Protein AF-A0A7Y9I7Z2-F1 (afdb_monomer_lite)

Secondary structure (DSSP, 8-state):
--------HHHHHHHHHHHHHHHHHHHHHHHHHHHHHHHHHHHHHHHHHHH-STTHHHIIIIIIIHHHHHHHHHHHHHHHHHTT--SHHHHHHHHHHHHHHHHHHHHHHHH-GGGGTSTT-HHHHHHHHHHHHHHHHHHHHHHHHHHHHTSPP-

pLDDT: mean 70.38, std 10.0, range [40.0, 86.94]

Organism: NCBI:txid682979

Radius of gyration: 20.42 Å; chains: 1; bounding box: 53×23×69 Å

Foldseek 3Di:
DDPPPPPPPVVVVVVVVLLVVLLVLLLVLLVLLLVLLVLLQVQLVVVCVVVDVPCVVCCVVRRNVSSVLSNVLSVVSNVCSVPSDDSVSSLVSSVVSLVSLVVVLVVCCVPPVVLLPDVSRSNVSSVVSNVVSVVSSVVSVVSVVVVVVPDPDD

Structure (mmCIF, N/CA/C/O backbone):
data_AF-A0A7Y9I7Z2-F1
#
_entry.id   AF-A0A7Y9I7Z2-F1
#
loop_
_atom_site.group_PDB
_atom_site.id
_atom_site.type_symbol
_atom_site.label_atom_id
_atom_site.label_alt_id
_atom_site.label_comp_id
_atom_site.label_asym_id
_atom_site.label_entity_id
_atom_site.label_seq_id
_atom_site.pdbx_PDB_ins_code
_atom_site.Cartn_x
_atom_site.Cartn_y
_atom_site.Cartn_z
_atom_site.occupancy
_atom_site.B_iso_or_equiv
_atom_site.auth_seq_id
_atom_site.auth_comp_id
_atom_site.auth_asym_id
_atom_site.auth_atom_id
_atom_site.pdbx_PDB_model_num
ATOM 1 N N . MET A 1 1 ? -33.767 -1.657 48.792 1.00 40.75 1 MET A N 1
ATOM 2 C CA . MET A 1 1 ? -33.089 -0.660 47.934 1.00 40.75 1 MET A CA 1
ATOM 3 C C . MET A 1 1 ? -32.527 -1.387 46.721 1.00 40.75 1 MET A C 1
ATOM 5 O O . MET A 1 1 ? -31.526 -2.075 46.840 1.00 40.75 1 MET A O 1
ATOM 9 N N . THR A 1 2 ? -33.219 -1.317 45.589 1.00 40.00 2 THR A N 1
ATOM 10 C CA . THR A 1 2 ? -32.842 -1.964 44.323 1.00 40.00 2 THR A CA 1
ATOM 11 C C . THR A 1 2 ? -32.307 -0.879 43.399 1.00 40.00 2 THR A C 1
ATOM 13 O O . THR A 1 2 ? -33.062 -0.042 42.913 1.00 40.00 2 THR A O 1
ATOM 16 N N . THR A 1 3 ? -30.994 -0.839 43.185 1.00 44.28 3 THR A N 1
ATOM 17 C CA . THR A 1 3 ? -30.372 0.066 42.216 1.00 44.28 3 THR A CA 1
ATOM 18 C C . THR A 1 3 ? -30.584 -0.502 40.816 1.00 44.28 3 THR A C 1
ATOM 20 O O . THR A 1 3 ? -29.790 -1.290 40.310 1.00 44.28 3 THR A O 1
ATOM 23 N N . SER A 1 4 ? -31.686 -0.120 40.165 1.00 44.97 4 SER A N 1
ATOM 24 C CA . SER A 1 4 ? -31.849 -0.358 38.732 1.00 44.97 4 SER A CA 1
ATOM 25 C C . SER A 1 4 ? -30.804 0.482 37.997 1.00 44.97 4 SER A C 1
ATOM 27 O O . SER A 1 4 ? -30.993 1.681 37.780 1.00 44.97 4 SER A O 1
ATOM 29 N N . SER A 1 5 ? -29.666 -0.115 37.645 1.00 51.41 5 SER A N 1
ATOM 30 C CA . SER A 1 5 ? -28.715 0.535 36.753 1.00 51.41 5 SER A CA 1
ATOM 31 C C . SER A 1 5 ? -29.394 0.678 35.390 1.00 51.41 5 SER A C 1
ATOM 33 O O . SER A 1 5 ? -29.495 -0.289 34.632 1.00 51.41 5 SER A O 1
ATOM 35 N N . LEU A 1 6 ? -29.892 1.873 35.088 1.00 50.31 6 LEU A N 1
ATOM 36 C CA . LEU A 1 6 ? -30.333 2.253 33.752 1.00 50.31 6 LEU A CA 1
ATOM 37 C C . LEU A 1 6 ? -29.089 2.272 32.855 1.00 50.31 6 LEU A C 1
ATOM 39 O O . LEU A 1 6 ? -28.446 3.304 32.668 1.00 50.31 6 LEU A O 1
ATOM 43 N N . ARG A 1 7 ? -28.699 1.104 32.327 1.00 51.78 7 ARG A N 1
ATOM 44 C CA . ARG A 1 7 ? -27.778 1.033 31.190 1.00 51.78 7 ARG A CA 1
ATOM 45 C C . ARG A 1 7 ? -28.452 1.772 30.045 1.00 51.78 7 ARG A C 1
ATOM 47 O O . ARG A 1 7 ? -29.410 1.268 29.472 1.00 51.78 7 ARG A O 1
ATOM 54 N N . SER A 1 8 ? -27.978 2.984 29.762 1.00 51.91 8 SER A N 1
ATOM 55 C CA . SER A 1 8 ? -28.443 3.804 28.645 1.00 51.91 8 SER A CA 1
ATOM 56 C C . SER A 1 8 ? -28.272 3.023 27.334 1.00 51.91 8 SER A C 1
ATOM 58 O O . SER A 1 8 ? -27.133 2.835 26.890 1.00 51.91 8 SER A O 1
ATOM 60 N N . PRO A 1 9 ? -29.368 2.596 26.678 1.00 55.31 9 PRO A N 1
ATOM 61 C CA . PRO A 1 9 ? -29.302 1.812 25.441 1.00 55.31 9 PRO A CA 1
ATOM 62 C C . PRO A 1 9 ? -28.565 2.553 24.312 1.00 55.31 9 PRO A C 1
ATOM 64 O O . PRO A 1 9 ? -27.984 1.935 23.414 1.00 55.31 9 PRO A O 1
ATOM 67 N N . GLY A 1 10 ? -28.550 3.891 24.379 1.00 52.34 10 GLY A N 1
ATOM 68 C CA . GLY A 1 10 ? -27.888 4.760 23.410 1.00 52.34 10 GLY A CA 1
ATOM 69 C C . GLY A 1 10 ? -26.360 4.685 23.452 1.00 52.34 10 GLY A C 1
ATOM 70 O O . GLY A 1 10 ? -25.719 4.754 22.402 1.00 52.34 10 GLY A O 1
ATOM 71 N N . LEU A 1 11 ? -25.753 4.484 24.627 1.00 54.38 11 LEU A N 1
ATOM 72 C CA . LEU A 1 11 ? -24.292 4.376 24.746 1.00 54.38 11 LEU A CA 1
ATOM 73 C C . LEU A 1 11 ? -23.769 3.062 24.150 1.00 54.38 11 LEU A C 1
ATOM 75 O O . LEU A 1 11 ? -22.729 3.055 23.484 1.00 54.38 11 LEU A O 1
ATOM 79 N N . ASP A 1 12 ? -24.524 1.975 24.305 1.00 54.53 12 ASP A N 1
ATOM 80 C CA . ASP A 1 12 ? -24.179 0.666 23.744 1.00 54.53 12 ASP A CA 1
ATOM 81 C C . ASP A 1 12 ? -24.331 0.645 22.211 1.00 54.53 12 ASP A C 1
ATOM 83 O O . ASP A 1 12 ? -23.473 0.105 21.503 1.00 54.53 12 ASP A O 1
ATOM 87 N N . HIS A 1 13 ? -25.345 1.327 21.664 1.00 55.47 13 HIS A N 1
ATOM 88 C CA . HIS A 1 13 ? -25.526 1.485 20.213 1.00 55.47 13 HIS A CA 1
ATOM 89 C C . HIS A 1 13 ? -24.413 2.317 19.556 1.00 55.47 13 HIS A C 1
ATOM 91 O O . HIS A 1 13 ? -23.902 1.962 18.491 1.00 55.47 13 HIS A O 1
ATOM 97 N N . VAL A 1 14 ? -23.971 3.406 20.190 1.00 57.75 14 VAL A N 1
ATOM 98 C CA . VAL A 1 14 ? -22.870 4.231 19.660 1.00 57.75 14 VAL A CA 1
ATOM 99 C C . VAL A 1 14 ? -21.540 3.472 19.709 1.00 57.75 14 VAL A C 1
ATOM 101 O O . VAL A 1 14 ? -20.762 3.515 18.751 1.00 57.75 14 VAL A O 1
ATOM 104 N N . ARG A 1 15 ? -21.285 2.719 20.787 1.00 61.44 15 ARG A N 1
ATOM 105 C CA . ARG A 1 15 ? -20.058 1.925 20.960 1.00 61.44 15 ARG A CA 1
ATOM 106 C C . ARG A 1 15 ? -19.968 0.767 19.964 1.00 61.44 15 ARG A C 1
ATOM 108 O O . ARG A 1 15 ? -18.890 0.513 19.419 1.00 61.44 15 ARG A O 1
ATOM 115 N N . THR A 1 16 ? -21.090 0.107 19.682 1.00 62.50 16 THR A N 1
ATOM 116 C CA . THR A 1 16 ? -21.178 -0.969 18.682 1.00 62.50 16 THR A CA 1
ATOM 117 C C . THR A 1 16 ? -21.049 -0.438 17.255 1.00 62.50 16 THR A C 1
ATOM 119 O O . THR A 1 16 ? -20.305 -1.020 16.465 1.00 62.50 16 THR A O 1
ATOM 122 N N . ARG A 1 17 ? -21.663 0.708 16.926 1.00 63.59 17 ARG A N 1
ATOM 123 C CA . ARG A 1 17 ? -21.536 1.337 15.598 1.00 63.59 17 ARG A CA 1
ATOM 124 C C . ARG A 1 17 ? -20.111 1.821 15.323 1.00 63.59 17 ARG A C 1
ATOM 126 O O . ARG A 1 17 ? -19.555 1.494 14.279 1.00 63.59 17 ARG A O 1
ATOM 133 N N . ALA A 1 18 ? -19.478 2.507 16.278 1.00 61.34 18 ALA A N 1
ATOM 134 C CA . ALA A 1 18 ? -18.083 2.943 16.158 1.00 61.34 18 ALA A CA 1
ATOM 135 C C . ALA A 1 18 ? -17.098 1.763 16.073 1.00 61.34 18 ALA A C 1
ATOM 137 O O . ALA A 1 18 ? -16.055 1.866 15.430 1.00 61.34 18 ALA A O 1
ATOM 138 N N . GLY A 1 19 ? -17.408 0.631 16.717 1.00 61.97 19 GLY A N 1
ATOM 139 C CA . GLY A 1 19 ? -16.633 -0.600 16.559 1.00 61.97 19 GLY A CA 1
ATOM 140 C C . GLY A 1 19 ? -16.780 -1.249 15.195 1.00 61.97 19 GLY A C 1
ATOM 141 O O . GLY A 1 19 ? -15.780 -1.668 14.622 1.00 61.97 19 GLY A O 1
ATOM 142 N N . ARG A 1 20 ? -17.996 -1.258 14.648 1.00 67.38 20 ARG A N 1
ATOM 143 C CA . ARG A 1 20 ? -18.276 -1.812 13.324 1.00 67.38 20 ARG A CA 1
ATOM 144 C C . ARG A 1 20 ? -17.644 -0.975 12.207 1.00 67.38 20 ARG A C 1
ATOM 146 O O . ARG A 1 20 ? -17.046 -1.548 11.307 1.00 67.38 20 ARG A O 1
ATOM 153 N N . VAL A 1 21 ? -17.705 0.358 12.301 1.00 65.56 21 VAL A N 1
ATOM 154 C CA . VAL A 1 21 ? -17.050 1.268 11.341 1.00 65.56 21 VAL A CA 1
ATOM 155 C C . VAL A 1 21 ? -15.543 1.038 11.330 1.00 65.56 21 VAL A C 1
ATOM 157 O O . VAL A 1 21 ? -14.993 0.760 10.277 1.00 65.56 21 VAL A O 1
ATOM 160 N N . ALA A 1 22 ? -14.885 1.043 12.490 1.00 63.81 22 ALA A N 1
ATOM 161 C CA . ALA A 1 22 ? -13.437 0.851 12.540 1.00 63.81 22 ALA A CA 1
ATOM 162 C C . ALA A 1 22 ? -12.981 -0.544 12.065 1.00 63.81 22 ALA A C 1
ATOM 164 O O . ALA A 1 22 ? -11.907 -0.663 11.484 1.00 63.81 22 ALA A O 1
ATOM 165 N N . LEU A 1 23 ? -13.793 -1.585 12.289 1.00 68.44 23 LEU A N 1
ATOM 166 C CA . LEU A 1 23 ? -13.555 -2.927 11.747 1.00 68.44 23 LEU A CA 1
ATOM 167 C C . LEU A 1 23 ? -13.583 -2.918 10.213 1.00 68.44 23 LEU A C 1
ATOM 169 O O . LEU A 1 23 ? -12.698 -3.480 9.573 1.00 68.44 23 LEU A O 1
ATOM 173 N N . ILE A 1 24 ? -14.609 -2.287 9.635 1.00 74.44 24 ILE A N 1
ATOM 174 C CA . ILE A 1 24 ? -14.782 -2.178 8.184 1.00 74.44 24 ILE A CA 1
ATOM 175 C C . ILE A 1 24 ? -13.640 -1.360 7.587 1.00 74.44 24 ILE A C 1
ATOM 177 O O . ILE A 1 24 ? -13.012 -1.827 6.646 1.00 74.44 24 ILE A O 1
ATOM 181 N N . THR A 1 25 ? -13.319 -0.201 8.169 1.00 70.12 25 THR A N 1
ATOM 182 C CA . THR A 1 25 ? -12.212 0.641 7.707 1.00 70.12 25 THR A CA 1
ATOM 183 C C . THR A 1 25 ? -10.896 -0.131 7.753 1.00 70.12 25 THR A C 1
ATOM 185 O O . THR A 1 25 ? -10.281 -0.309 6.719 1.00 70.12 25 THR A O 1
ATOM 188 N N . GLY A 1 26 ? -10.532 -0.746 8.885 1.00 71.50 26 GLY A N 1
ATOM 189 C CA . GLY A 1 26 ? -9.289 -1.520 8.987 1.00 71.50 26 GLY A CA 1
ATOM 190 C C . GLY A 1 26 ? -9.162 -2.686 7.996 1.00 71.50 26 GLY A C 1
ATOM 191 O O . GLY A 1 26 ? -8.061 -3.006 7.551 1.00 71.50 26 GLY A O 1
ATOM 192 N N . ARG A 1 27 ? -10.282 -3.320 7.628 1.00 79.50 27 ARG A N 1
ATOM 193 C CA . ARG A 1 27 ? -10.320 -4.356 6.584 1.00 79.50 27 ARG A CA 1
ATOM 194 C C . ARG A 1 27 ? -10.142 -3.778 5.187 1.00 79.50 27 ARG A C 1
ATOM 196 O O . ARG A 1 27 ? -9.449 -4.388 4.381 1.00 79.50 27 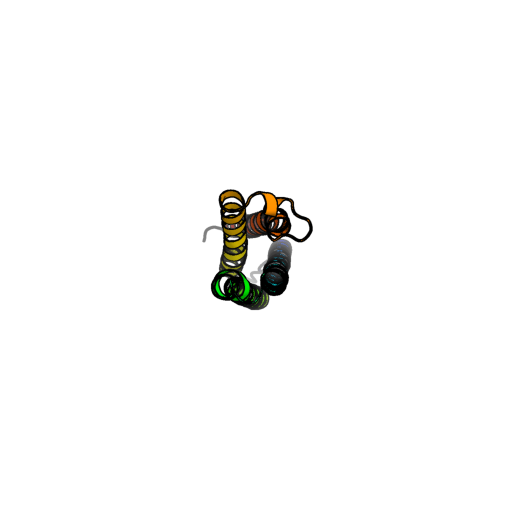ARG A O 1
ATOM 203 N N . ILE A 1 28 ? -10.753 -2.628 4.912 1.00 78.44 28 ILE A N 1
ATOM 204 C CA . ILE A 1 28 ? -10.590 -1.912 3.646 1.00 78.44 28 ILE A CA 1
ATOM 205 C C . ILE A 1 28 ? -9.113 -1.548 3.453 1.00 78.44 28 ILE A C 1
ATOM 207 O O . ILE A 1 28 ? -8.552 -1.912 2.424 1.00 78.44 28 ILE A O 1
ATOM 211 N N . GLY A 1 29 ? -8.446 -0.980 4.458 1.00 73.81 29 GLY A N 1
ATOM 212 C CA . GLY A 1 29 ? -7.021 -0.652 4.366 1.00 73.81 29 GLY A CA 1
ATOM 213 C C . GLY A 1 29 ? -6.134 -1.860 4.167 1.00 73.81 29 GLY A C 1
ATOM 214 O O . GLY A 1 29 ? -5.238 -1.832 3.330 1.00 73.81 29 GLY A O 1
ATOM 215 N N . ALA A 1 30 ? -6.416 -2.963 4.860 1.00 79.25 30 ALA A N 1
ATOM 216 C CA . ALA A 1 30 ? -5.710 -4.217 4.620 1.00 79.25 30 ALA A CA 1
ATOM 217 C C . ALA A 1 30 ? -5.864 -4.699 3.164 1.00 79.25 30 ALA A C 1
ATOM 219 O O . ALA A 1 30 ? -4.881 -5.118 2.556 1.00 79.25 30 ALA A O 1
ATOM 220 N N . ILE A 1 31 ? -7.066 -4.598 2.583 1.00 81.94 31 ILE A N 1
ATOM 221 C CA . ILE A 1 31 ? -7.309 -4.932 1.171 1.00 81.94 31 ILE A CA 1
ATOM 222 C C . ILE A 1 31 ? -6.517 -3.998 0.252 1.00 81.94 31 ILE A C 1
ATOM 224 O O . ILE A 1 31 ? -5.851 -4.483 -0.658 1.00 81.94 31 ILE A O 1
ATOM 228 N N . PHE A 1 32 ? -6.531 -2.686 0.495 1.00 77.88 32 PHE A N 1
ATOM 229 C CA . PHE A 1 32 ? -5.767 -1.726 -0.307 1.00 77.88 32 PHE A CA 1
ATOM 230 C C . PHE A 1 32 ? -4.262 -2.004 -0.269 1.00 77.88 32 PHE A C 1
ATOM 232 O O . PHE A 1 32 ? -3.616 -2.016 -1.315 1.00 77.88 32 PHE A O 1
ATOM 239 N N . VAL A 1 33 ? -3.705 -2.289 0.911 1.00 77.69 33 VAL A N 1
ATOM 240 C CA . VAL A 1 33 ? -2.285 -2.642 1.059 1.00 77.69 33 VAL A CA 1
ATOM 241 C C . VAL A 1 33 ? -1.967 -3.979 0.367 1.00 77.69 33 VAL A C 1
ATOM 243 O O . VAL A 1 33 ? -0.901 -4.125 -0.228 1.00 77.69 33 VAL A O 1
ATOM 246 N N . ALA A 1 34 ? -2.886 -4.947 0.368 1.00 82.25 34 ALA A N 1
ATOM 247 C CA . ALA A 1 34 ? -2.702 -6.195 -0.375 1.00 82.25 34 ALA A CA 1
ATOM 248 C C . ALA A 1 34 ? -2.733 -5.972 -1.898 1.00 82.25 34 ALA A C 1
ATOM 250 O O . ALA A 1 34 ? -1.863 -6.467 -2.612 1.00 82.25 34 ALA A O 1
ATOM 251 N N . VAL A 1 35 ? -3.702 -5.195 -2.395 1.00 77.38 35 VAL A N 1
ATOM 252 C CA . VAL A 1 35 ? -3.800 -4.812 -3.814 1.00 77.38 35 VAL A CA 1
ATOM 253 C C . VAL A 1 35 ? -2.539 -4.078 -4.256 1.00 77.38 35 VAL A C 1
ATOM 255 O O . VAL A 1 35 ? -2.021 -4.362 -5.333 1.00 77.38 35 VAL A O 1
ATOM 258 N N . LEU A 1 36 ? -2.000 -3.202 -3.406 1.00 75.81 36 LEU A N 1
ATOM 259 C CA . LEU A 1 36 ? -0.714 -2.561 -3.641 1.00 75.81 36 LEU A CA 1
ATOM 260 C C . LEU A 1 36 ? 0.397 -3.594 -3.863 1.00 75.81 36 LEU A C 1
ATOM 262 O O . LEU A 1 36 ? 1.099 -3.508 -4.865 1.00 75.81 36 LEU A O 1
ATOM 266 N N . GLY A 1 37 ? 0.531 -4.589 -2.980 1.00 79.06 37 GLY A N 1
ATOM 267 C CA . GLY A 1 37 ? 1.523 -5.658 -3.141 1.00 79.06 37 GLY A CA 1
ATOM 268 C C . GLY A 1 37 ? 1.379 -6.417 -4.467 1.00 79.06 37 GLY A C 1
ATOM 269 O O . GLY A 1 37 ? 2.377 -6.686 -5.137 1.00 79.06 37 GLY A O 1
ATOM 270 N N . ILE A 1 38 ? 0.142 -6.702 -4.893 1.00 80.69 38 ILE A N 1
ATOM 271 C CA . ILE A 1 38 ? -0.148 -7.368 -6.176 1.00 80.69 38 ILE A CA 1
ATOM 272 C C . ILE A 1 38 ? 0.291 -6.501 -7.359 1.00 80.69 38 ILE A C 1
ATOM 274 O O . ILE A 1 38 ? 1.039 -6.964 -8.221 1.00 80.69 38 ILE A O 1
ATOM 278 N N . VAL A 1 39 ? -0.169 -5.247 -7.404 1.00 75.06 39 VAL A N 1
ATOM 279 C CA . VAL A 1 39 ? 0.146 -4.308 -8.491 1.00 75.06 39 VAL A CA 1
ATOM 280 C C . VAL A 1 39 ? 1.652 -4.106 -8.589 1.00 75.06 39 VAL A C 1
ATOM 282 O O . VAL A 1 39 ? 2.219 -4.164 -9.679 1.00 75.06 39 VAL A O 1
ATOM 285 N N . HIS A 1 40 ? 2.312 -3.931 -7.445 1.00 74.50 40 HIS A N 1
ATOM 286 C CA . HIS A 1 40 ? 3.745 -3.696 -7.383 1.00 74.50 40 HIS A CA 1
ATOM 287 C C . HIS A 1 40 ? 4.542 -4.905 -7.874 1.00 74.50 40 HIS A C 1
ATOM 289 O O . HIS A 1 40 ? 5.453 -4.746 -8.686 1.00 74.50 40 HIS A O 1
ATOM 295 N N . THR A 1 41 ? 4.141 -6.119 -7.489 1.00 81.31 41 THR A N 1
ATOM 296 C CA . THR A 1 41 ? 4.731 -7.354 -8.028 1.00 81.31 41 THR A CA 1
ATOM 297 C C . THR A 1 41 ? 4.542 -7.426 -9.542 1.00 81.31 41 THR A C 1
ATOM 299 O O . THR A 1 41 ? 5.507 -7.650 -10.271 1.00 81.31 41 THR A O 1
ATOM 302 N N . GLY A 1 42 ? 3.320 -7.201 -10.033 1.00 77.81 42 GLY A N 1
ATOM 303 C CA . GLY A 1 42 ? 2.987 -7.315 -11.453 1.00 77.81 42 GLY A CA 1
ATOM 304 C C . GLY A 1 42 ? 3.775 -6.346 -12.334 1.00 77.81 42 GLY A C 1
ATOM 305 O O . GLY A 1 42 ? 4.419 -6.771 -13.293 1.00 77.81 42 GLY A O 1
ATOM 306 N N . VAL A 1 43 ? 3.787 -5.058 -11.978 1.00 76.19 43 VAL A N 1
ATOM 307 C CA . VAL A 1 43 ? 4.484 -4.012 -12.743 1.00 76.19 43 VAL A CA 1
ATOM 308 C C . VAL A 1 43 ? 5.993 -4.258 -12.772 1.00 76.19 43 VAL A C 1
ATOM 310 O O . VAL A 1 43 ? 6.607 -4.174 -13.836 1.00 76.19 43 VAL A O 1
ATOM 313 N N . ASN A 1 44 ? 6.596 -4.612 -11.633 1.00 77.19 44 ASN A N 1
ATOM 314 C CA . ASN A 1 44 ? 8.035 -4.868 -11.567 1.00 77.19 44 ASN A CA 1
ATOM 315 C C . ASN A 1 44 ? 8.428 -6.159 -12.304 1.00 77.19 44 ASN A C 1
ATOM 317 O O . ASN A 1 44 ? 9.453 -6.181 -12.982 1.00 77.19 44 ASN A O 1
ATOM 321 N N . THR A 1 45 ? 7.604 -7.211 -12.235 1.00 81.50 45 THR A N 1
ATOM 322 C CA . THR A 1 45 ? 7.851 -8.471 -12.965 1.00 81.50 45 THR A CA 1
ATOM 323 C C . THR A 1 45 ? 7.790 -8.243 -14.471 1.00 81.50 45 THR A C 1
ATOM 325 O O . THR A 1 45 ? 8.656 -8.706 -15.210 1.00 81.50 45 THR A O 1
ATOM 328 N N . TYR A 1 46 ? 6.795 -7.480 -14.927 1.00 79.06 46 TYR A N 1
ATOM 329 C CA . TYR A 1 46 ? 6.664 -7.105 -16.330 1.00 79.06 46 TYR A CA 1
ATOM 330 C C . TYR A 1 46 ? 7.848 -6.249 -16.804 1.00 79.06 46 TYR A C 1
ATOM 332 O O . TYR A 1 46 ? 8.415 -6.508 -17.864 1.00 79.06 46 TYR A O 1
ATOM 340 N N . GLY A 1 47 ? 8.280 -5.279 -15.991 1.00 74.12 47 GLY A N 1
ATOM 341 C CA . GLY A 1 47 ? 9.464 -4.464 -16.270 1.00 74.12 47 GLY A CA 1
ATOM 342 C C . GLY A 1 47 ? 10.743 -5.295 -16.417 1.00 74.12 47 GLY A C 1
ATOM 343 O O . GLY A 1 47 ? 11.486 -5.102 -17.378 1.00 74.12 47 GLY A O 1
ATOM 344 N N . LEU A 1 48 ? 10.967 -6.265 -15.523 1.00 79.50 48 LEU A N 1
ATOM 345 C CA . LEU A 1 48 ? 12.104 -7.187 -15.612 1.00 79.50 48 LEU A CA 1
ATOM 346 C C . LEU A 1 48 ? 12.046 -8.044 -16.886 1.00 79.50 48 LEU A C 1
ATOM 348 O O . LEU A 1 48 ? 13.061 -8.211 -17.561 1.00 79.50 48 LEU A O 1
ATOM 352 N N . ALA A 1 49 ? 10.863 -8.561 -17.234 1.00 84.38 49 ALA A N 1
ATOM 353 C CA . ALA A 1 49 ? 10.676 -9.380 -18.430 1.00 84.38 49 ALA A CA 1
ATOM 354 C C . ALA A 1 49 ? 11.023 -8.614 -19.720 1.00 84.38 49 ALA A C 1
ATOM 356 O O . ALA A 1 49 ? 11.623 -9.187 -20.627 1.00 84.38 49 ALA A O 1
ATOM 357 N N . LEU A 1 50 ? 10.696 -7.318 -19.786 1.00 82.50 50 LEU A N 1
ATOM 358 C CA . LEU A 1 50 ? 11.014 -6.462 -20.933 1.00 82.50 50 LEU A CA 1
ATOM 359 C C . LEU A 1 50 ? 12.484 -6.028 -20.988 1.00 82.50 50 LEU A C 1
ATOM 361 O O . LEU A 1 50 ? 13.046 -5.914 -22.074 1.00 82.50 50 LEU A O 1
ATOM 365 N N . ALA A 1 51 ? 13.109 -5.768 -19.839 1.00 75.62 51 ALA A N 1
ATOM 366 C CA . ALA A 1 51 ? 14.488 -5.278 -19.771 1.00 75.62 51 ALA A CA 1
ATOM 367 C C . ALA A 1 51 ? 15.547 -6.380 -19.977 1.00 75.62 51 ALA A C 1
ATOM 369 O O . ALA A 1 51 ? 16.742 -6.088 -20.089 1.00 75.62 51 ALA A O 1
ATOM 370 N N . GLY A 1 52 ? 15.123 -7.649 -19.997 1.00 77.19 52 GLY A N 1
ATOM 371 C CA . GLY A 1 52 ? 16.015 -8.793 -19.825 1.00 77.19 52 GLY A CA 1
ATOM 372 C C . GLY A 1 52 ? 16.542 -8.851 -18.390 1.00 77.19 52 GLY A C 1
ATOM 373 O O . GLY A 1 52 ? 16.491 -7.872 -17.661 1.00 77.19 52 GLY A O 1
ATOM 374 N N . TRP A 1 53 ? 17.073 -9.993 -17.956 1.00 75.00 53 TRP A N 1
ATOM 375 C CA . TRP A 1 53 ? 17.426 -10.306 -16.555 1.00 75.00 53 TRP A CA 1
ATOM 376 C C . TRP A 1 53 ? 18.461 -9.384 -15.864 1.00 75.00 53 TRP A C 1
ATOM 378 O O . TRP A 1 53 ? 18.890 -9.665 -14.749 1.00 75.00 53 TRP A O 1
ATOM 388 N N . ARG A 1 54 ? 18.899 -8.293 -16.498 1.00 74.31 54 ARG A N 1
ATOM 389 C CA . ARG A 1 54 ? 19.933 -7.384 -15.988 1.00 74.31 54 ARG A CA 1
ATOM 390 C C . ARG A 1 54 ? 19.540 -6.599 -14.721 1.00 74.31 54 ARG A C 1
ATOM 392 O O . ARG A 1 54 ? 20.361 -6.604 -13.810 1.00 74.31 54 ARG A O 1
ATOM 399 N N . PRO A 1 55 ? 18.349 -5.984 -14.589 1.00 79.62 55 PRO A N 1
ATOM 400 C CA . PRO A 1 55 ? 17.962 -5.225 -13.398 1.00 79.62 55 PRO A CA 1
ATOM 401 C C . PRO A 1 55 ? 17.304 -6.120 -12.329 1.00 79.62 55 PRO A C 1
ATOM 403 O O . PRO A 1 55 ? 16.259 -5.797 -11.757 1.00 79.62 55 PRO A O 1
ATOM 406 N N . TRP A 1 56 ? 17.857 -7.316 -12.101 1.00 80.88 56 TRP A N 1
ATOM 407 C CA . TRP A 1 56 ? 17.263 -8.293 -11.182 1.00 80.88 56 TRP A CA 1
ATOM 408 C C . TRP A 1 56 ? 17.374 -7.855 -9.714 1.00 80.88 56 TRP A C 1
ATOM 410 O O . TRP A 1 56 ? 16.495 -8.178 -8.917 1.00 80.88 56 TRP A O 1
ATOM 420 N N . VAL A 1 57 ? 18.415 -7.097 -9.351 1.00 78.62 57 VAL A N 1
ATOM 421 C CA . VAL A 1 57 ? 18.610 -6.587 -7.984 1.00 78.62 57 VAL A CA 1
ATOM 422 C C . VAL A 1 57 ? 17.540 -5.551 -7.652 1.00 78.62 57 VAL A C 1
ATOM 424 O O . VAL A 1 57 ? 16.907 -5.626 -6.597 1.00 78.62 57 VAL A O 1
ATOM 427 N N . GLU A 1 58 ? 17.279 -4.618 -8.563 1.00 71.69 58 GLU A N 1
ATOM 428 C CA . GLU A 1 58 ? 16.232 -3.609 -8.419 1.00 71.69 58 GLU A CA 1
ATOM 429 C C . GLU A 1 58 ? 14.856 -4.271 -8.343 1.00 71.69 58 GLU A C 1
ATOM 431 O O . GLU A 1 58 ? 14.055 -3.937 -7.468 1.00 71.69 58 GLU A O 1
ATOM 436 N N . TYR A 1 59 ? 14.615 -5.275 -9.192 1.00 76.12 59 TYR A N 1
ATOM 437 C CA . TYR A 1 59 ? 13.400 -6.082 -9.144 1.00 76.12 59 TYR A CA 1
ATOM 438 C C . TYR A 1 59 ? 13.209 -6.771 -7.787 1.00 76.12 59 TYR A C 1
ATOM 440 O O . TYR A 1 59 ? 12.121 -6.702 -7.219 1.00 76.12 59 TYR A O 1
ATOM 448 N N . LEU A 1 60 ? 14.240 -7.415 -7.233 1.00 80.38 60 LEU A N 1
ATOM 449 C CA . LEU A 1 60 ? 14.119 -8.103 -5.946 1.00 80.38 60 LEU A CA 1
ATOM 450 C C . LEU A 1 60 ? 13.921 -7.133 -4.784 1.00 80.38 60 LEU A C 1
ATOM 452 O O . LEU A 1 60 ? 13.128 -7.412 -3.890 1.00 80.38 60 LEU A O 1
ATOM 456 N N . THR A 1 61 ? 14.627 -6.0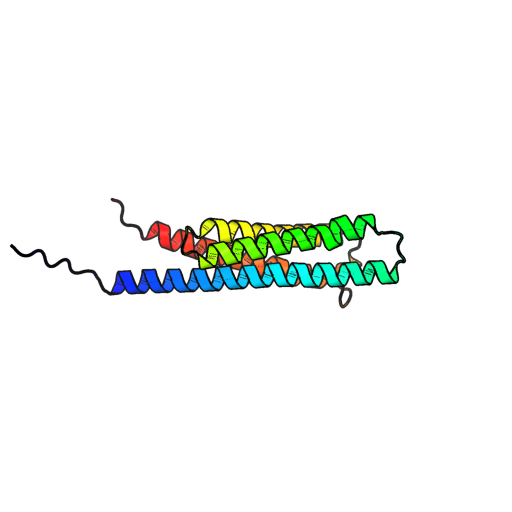06 -4.786 1.00 72.06 61 THR A N 1
ATOM 457 C CA . THR A 1 61 ? 14.644 -5.089 -3.641 1.00 72.06 61 THR A CA 1
ATOM 458 C C . THR A 1 61 ? 13.414 -4.191 -3.647 1.00 72.06 61 THR A C 1
ATOM 460 O O . THR A 1 61 ? 12.664 -4.132 -2.671 1.00 72.06 61 THR A O 1
ATOM 463 N N . PHE A 1 62 ? 13.173 -3.526 -4.776 1.00 69.88 62 PHE A N 1
ATOM 464 C CA . PHE A 1 62 ? 12.107 -2.547 -4.909 1.00 69.88 62 PHE A CA 1
ATOM 465 C C . PHE A 1 62 ? 10.828 -3.157 -5.459 1.00 69.88 62 PHE A C 1
ATOM 467 O O . PHE A 1 62 ? 9.772 -2.667 -5.105 1.00 69.88 62 PHE A O 1
ATOM 474 N N . GLY A 1 63 ? 10.867 -4.229 -6.250 1.00 73.69 63 GLY A N 1
ATOM 475 C CA . GLY A 1 63 ? 9.656 -4.910 -6.714 1.00 73.69 63 GLY A CA 1
ATOM 476 C C . GLY A 1 63 ? 9.137 -5.937 -5.714 1.00 73.69 63 GLY A C 1
ATOM 477 O O . GLY A 1 63 ? 8.142 -5.722 -5.016 1.00 73.69 63 GLY A O 1
ATOM 478 N N . LEU A 1 64 ? 9.818 -7.076 -5.643 1.00 81.44 64 LEU A N 1
ATOM 479 C CA . LEU A 1 64 ? 9.390 -8.221 -4.846 1.00 81.44 64 LEU A CA 1
ATOM 480 C C . LEU A 1 64 ? 9.467 -7.928 -3.340 1.00 81.44 64 LEU A C 1
ATOM 482 O O . LEU A 1 64 ? 8.522 -8.215 -2.610 1.00 81.44 64 LEU A O 1
ATOM 486 N N . GLY A 1 65 ? 10.550 -7.300 -2.880 1.00 80.50 65 GLY A N 1
ATOM 487 C CA . GLY A 1 65 ? 10.783 -6.972 -1.474 1.00 80.50 65 GLY A CA 1
ATOM 488 C C . GLY A 1 65 ? 9.706 -6.057 -0.896 1.00 80.50 65 GLY A C 1
ATOM 489 O O . GLY A 1 65 ? 9.084 -6.394 0.113 1.00 80.50 65 GLY A O 1
ATOM 490 N N . LEU A 1 66 ? 9.406 -4.943 -1.573 1.00 76.81 66 LEU A N 1
ATOM 491 C CA . LEU A 1 66 ? 8.313 -4.050 -1.166 1.00 76.81 66 LEU A CA 1
ATOM 492 C C . LEU A 1 66 ? 6.948 -4.747 -1.200 1.00 76.81 66 LEU A C 1
ATOM 494 O O . LEU A 1 66 ? 6.119 -4.503 -0.324 1.00 76.81 66 LEU A O 1
ATOM 498 N N . SER A 1 67 ? 6.727 -5.655 -2.152 1.00 82.62 67 SER A N 1
ATOM 499 C CA . SER A 1 67 ? 5.478 -6.418 -2.231 1.00 82.62 67 SER A CA 1
ATOM 500 C C . SER A 1 67 ? 5.310 -7.371 -1.047 1.00 82.62 67 SER A C 1
ATOM 502 O O . SER A 1 67 ? 4.232 -7.431 -0.459 1.00 82.62 67 SER A O 1
ATOM 504 N N . VAL A 1 68 ? 6.377 -8.063 -0.635 1.00 86.94 68 VAL A N 1
ATOM 505 C CA . VAL A 1 68 ? 6.374 -8.919 0.564 1.00 86.94 68 VAL A CA 1
ATOM 506 C C . VAL A 1 68 ? 6.075 -8.099 1.819 1.00 86.94 68 VAL A C 1
ATOM 508 O O . VAL A 1 68 ? 5.244 -8.507 2.632 1.00 86.94 68 VAL A O 1
ATOM 511 N N . ILE A 1 69 ? 6.694 -6.923 1.959 1.00 85.38 69 ILE A N 1
ATOM 512 C CA . ILE A 1 69 ? 6.425 -6.012 3.080 1.00 85.38 69 ILE A CA 1
ATOM 513 C C . ILE A 1 69 ? 4.955 -5.576 3.069 1.00 85.38 69 ILE A C 1
ATOM 515 O O . ILE A 1 69 ? 4.294 -5.644 4.104 1.00 85.38 69 ILE A O 1
ATOM 519 N N . ALA A 1 70 ? 4.416 -5.194 1.908 1.00 82.12 70 ALA A N 1
ATOM 520 C CA . ALA A 1 70 ? 3.009 -4.831 1.772 1.00 82.12 70 ALA A CA 1
ATOM 521 C C . ALA A 1 70 ? 2.085 -5.990 2.187 1.00 82.12 70 ALA A C 1
ATOM 523 O O . ALA A 1 70 ? 1.192 -5.794 3.009 1.00 82.12 70 ALA A O 1
ATOM 524 N N . PHE A 1 71 ? 2.334 -7.219 1.728 1.00 85.44 71 PHE A N 1
ATOM 525 C CA . PHE A 1 71 ? 1.540 -8.378 2.149 1.00 85.44 71 PHE A CA 1
ATOM 526 C C . PHE A 1 71 ? 1.629 -8.650 3.654 1.00 85.44 71 PHE A C 1
ATOM 528 O O . PHE A 1 71 ? 0.606 -8.939 4.277 1.00 85.44 71 PHE A O 1
ATOM 535 N N . ALA A 1 72 ? 2.810 -8.512 4.261 1.00 86.06 72 ALA A N 1
ATOM 536 C CA . ALA A 1 72 ? 2.976 -8.665 5.705 1.00 86.06 72 ALA A CA 1
ATOM 537 C C . ALA A 1 72 ? 2.175 -7.607 6.487 1.00 86.06 72 ALA A C 1
ATOM 539 O O . ALA A 1 72 ? 1.482 -7.938 7.454 1.00 86.06 72 ALA A O 1
ATOM 540 N N . LEU A 1 73 ? 2.206 -6.347 6.039 1.00 84.19 73 LEU A N 1
ATOM 541 C CA . LEU A 1 73 ? 1.422 -5.255 6.621 1.00 84.19 73 LEU A CA 1
ATOM 542 C C . LEU A 1 73 ? -0.084 -5.490 6.457 1.00 84.19 73 LEU A C 1
ATOM 544 O O . LEU A 1 73 ? -0.832 -5.327 7.421 1.00 84.19 73 LEU A O 1
ATOM 548 N N . ALA A 1 74 ? -0.526 -5.920 5.273 1.00 84.31 74 ALA A N 1
ATOM 549 C CA . ALA A 1 74 ? -1.921 -6.238 4.988 1.00 84.31 74 ALA A CA 1
ATOM 550 C C . ALA A 1 74 ? -2.431 -7.384 5.869 1.00 84.31 74 ALA A C 1
ATOM 552 O O . ALA A 1 74 ? -3.483 -7.271 6.501 1.00 84.31 74 ALA A O 1
ATOM 553 N N . PHE A 1 75 ? -1.661 -8.469 5.969 1.00 86.94 75 PHE A N 1
ATOM 554 C CA . PHE A 1 75 ? -1.990 -9.609 6.818 1.00 86.94 75 PHE A CA 1
ATOM 555 C C . PHE A 1 75 ? -2.066 -9.211 8.296 1.00 86.94 75 PHE A C 1
ATOM 557 O O . PHE A 1 75 ? -3.019 -9.577 8.994 1.00 86.94 75 PHE A O 1
ATOM 564 N N . GLY A 1 76 ? -1.104 -8.415 8.772 1.00 84.12 76 GLY A N 1
ATOM 565 C CA . GLY A 1 76 ? -1.111 -7.869 10.127 1.00 84.12 76 GLY A CA 1
ATOM 566 C C . GLY A 1 76 ? -2.338 -6.994 10.385 1.00 84.12 76 GLY A C 1
ATOM 567 O O . GLY A 1 76 ? -3.045 -7.195 11.374 1.00 84.12 76 GLY A O 1
ATOM 568 N N . ALA A 1 77 ? -2.643 -6.067 9.473 1.00 81.62 77 ALA A N 1
ATOM 569 C CA . ALA A 1 77 ? -3.787 -5.168 9.581 1.00 81.62 77 ALA A CA 1
ATOM 570 C C . ALA A 1 77 ? -5.109 -5.949 9.612 1.00 81.62 77 ALA A C 1
ATOM 572 O O . ALA A 1 77 ? -5.942 -5.704 10.485 1.00 81.62 77 ALA A O 1
ATOM 573 N N . TRP A 1 78 ? -5.271 -6.945 8.735 1.00 83.88 78 TRP A N 1
ATOM 574 C CA . TRP A 1 78 ? -6.450 -7.813 8.689 1.00 83.88 78 TRP A CA 1
ATOM 575 C C . TRP A 1 78 ? -6.631 -8.628 9.974 1.00 83.88 78 TRP A C 1
ATOM 577 O O . TRP A 1 78 ? -7.731 -8.693 10.539 1.00 83.88 78 TRP A O 1
ATOM 587 N N . SER A 1 79 ? -5.543 -9.226 10.461 1.00 82.81 79 SER A N 1
ATOM 588 C CA . SER A 1 79 ? -5.538 -10.050 11.672 1.00 82.81 79 SER A CA 1
ATOM 589 C C . SER A 1 79 ? -5.899 -9.222 12.905 1.00 82.81 79 SER A C 1
ATOM 591 O O . SER A 1 79 ? -6.776 -9.605 13.683 1.00 82.81 79 SER A O 1
ATOM 593 N N . VAL A 1 80 ? -5.293 -8.039 13.055 1.00 78.56 80 VAL A N 1
ATOM 594 C CA . VAL A 1 80 ? -5.575 -7.132 14.176 1.00 78.56 80 VAL A CA 1
ATOM 595 C C . VAL A 1 80 ? -6.986 -6.555 14.081 1.00 78.56 80 VAL A C 1
ATOM 597 O O . VAL A 1 80 ? -7.686 -6.515 15.096 1.00 78.56 80 VAL A O 1
ATOM 600 N N . ALA A 1 81 ? -7.436 -6.157 12.885 1.00 76.19 81 ALA A N 1
ATOM 601 C CA . ALA A 1 81 ? -8.799 -5.678 12.674 1.00 76.19 81 ALA A CA 1
ATOM 602 C C . ALA A 1 81 ? -9.824 -6.739 13.097 1.00 76.19 81 ALA A C 1
ATOM 604 O O . ALA A 1 81 ? -10.813 -6.414 13.745 1.00 76.19 81 ALA A O 1
ATOM 605 N N . THR A 1 82 ? -9.563 -8.016 12.810 1.00 78.12 82 THR A N 1
ATOM 606 C CA . THR A 1 82 ? -10.468 -9.124 13.149 1.00 78.12 82 THR A CA 1
ATOM 607 C C . THR A 1 82 ? -10.448 -9.481 14.644 1.00 78.12 82 THR A C 1
ATOM 609 O O . THR A 1 82 ? -11.471 -9.884 15.193 1.00 78.12 82 THR A O 1
ATOM 612 N N . ALA A 1 83 ? -9.330 -9.268 15.344 1.00 71.81 83 ALA A N 1
ATOM 613 C CA . ALA A 1 83 ? -9.139 -9.705 16.730 1.00 71.81 83 ALA A CA 1
ATOM 614 C C . ALA A 1 83 ? -9.845 -8.856 17.819 1.00 71.81 83 ALA A C 1
ATOM 616 O O . ALA A 1 83 ? -9.644 -9.109 19.004 1.00 71.81 83 ALA A O 1
ATOM 617 N N . SER A 1 84 ? -10.671 -7.853 17.482 1.00 61.34 84 SER A N 1
ATOM 618 C CA . SER A 1 84 ? -11.385 -6.980 18.453 1.00 61.34 84 SER A CA 1
ATOM 619 C C . SER A 1 84 ? -10.486 -6.248 19.477 1.00 61.34 84 SER A C 1
ATOM 621 O O . SER A 1 84 ? -10.963 -5.737 20.494 1.00 61.34 84 SER A O 1
ATOM 623 N N . ARG A 1 85 ? -9.177 -6.189 19.213 1.00 61.53 85 ARG A N 1
ATOM 624 C CA . ARG A 1 85 ? -8.122 -5.616 20.064 1.00 61.53 85 ARG A CA 1
ATOM 625 C C . ARG A 1 85 ? -7.915 -4.118 19.773 1.00 61.53 85 ARG A C 1
ATOM 627 O O . ARG A 1 85 ? -8.591 -3.584 18.890 1.00 61.53 85 ARG A O 1
ATOM 634 N N . PRO A 1 86 ? -7.089 -3.379 20.554 1.00 63.16 86 PRO A N 1
ATOM 635 C CA . PRO A 1 86 ? -6.861 -1.949 20.325 1.00 63.16 86 PRO A CA 1
ATOM 636 C C . PRO A 1 86 ? -6.620 -1.634 18.845 1.00 63.16 86 PRO A C 1
ATOM 638 O O . PRO A 1 86 ? -5.915 -2.364 18.164 1.00 63.16 86 PRO A O 1
ATOM 641 N N . ARG A 1 87 ? -7.239 -0.550 18.362 1.00 70.00 87 ARG A N 1
ATOM 642 C CA . ARG A 1 87 ? -7.370 -0.222 16.927 1.00 70.00 87 ARG A CA 1
ATOM 643 C C . ARG A 1 87 ? -6.197 0.578 16.358 1.00 70.00 87 ARG A C 1
ATOM 645 O O . ARG A 1 87 ? -6.046 0.662 15.146 1.00 70.00 87 ARG A O 1
ATOM 652 N N . TRP A 1 88 ? -5.369 1.157 17.227 1.00 72.25 88 TRP A N 1
ATOM 653 C CA . TRP A 1 88 ? -4.204 1.951 16.834 1.00 72.25 88 TRP A CA 1
ATOM 654 C C . TRP A 1 88 ? -3.146 1.169 16.025 1.00 72.25 88 TRP A C 1
ATOM 656 O O . TRP A 1 88 ? -2.600 1.767 15.103 1.00 72.25 88 TRP A O 1
ATOM 666 N N . PRO A 1 89 ? -2.888 -0.143 16.242 1.00 77.31 89 PRO A N 1
ATOM 667 C CA . PRO A 1 89 ? -1.920 -0.879 15.433 1.00 77.31 89 PRO A CA 1
ATOM 668 C C . PRO A 1 89 ? -2.381 -1.035 13.982 1.00 77.31 89 PRO A C 1
ATOM 670 O O . PRO A 1 89 ? -1.550 -1.014 13.087 1.00 77.31 89 PRO A O 1
ATOM 673 N N . VAL A 1 90 ? -3.693 -1.125 13.721 1.00 76.25 90 VAL A N 1
ATOM 674 C CA . VAL A 1 90 ? -4.220 -1.159 12.344 1.00 76.25 90 VAL A CA 1
ATOM 675 C C . VAL A 1 90 ? -3.907 0.149 11.626 1.00 76.25 90 VAL A C 1
ATOM 677 O O . VAL A 1 90 ? -3.395 0.123 10.514 1.00 76.25 90 VAL A O 1
ATOM 680 N N . ALA A 1 91 ? -4.146 1.289 12.282 1.00 72.00 91 ALA A N 1
ATOM 681 C CA . ALA A 1 91 ? -3.827 2.599 11.718 1.00 72.00 91 ALA A CA 1
ATOM 682 C C . ALA A 1 91 ? -2.322 2.759 11.445 1.00 72.00 91 ALA A C 1
ATOM 684 O O . ALA A 1 91 ? -1.952 3.324 10.422 1.00 72.00 91 ALA A O 1
ATOM 685 N N . VAL A 1 92 ? -1.460 2.219 12.316 1.00 79.50 92 VAL A N 1
ATOM 686 C CA . VAL A 1 92 ? -0.005 2.204 12.095 1.00 79.50 92 VAL A CA 1
ATOM 687 C C . VAL A 1 92 ? 0.359 1.338 10.889 1.00 79.50 92 VAL A C 1
ATOM 689 O O . VAL A 1 92 ? 1.077 1.805 10.015 1.00 79.50 92 VAL A O 1
ATOM 692 N N . LEU A 1 93 ? -0.155 0.109 10.798 1.00 80.12 93 LEU A N 1
ATOM 693 C CA . LEU A 1 93 ? 0.169 -0.814 9.702 1.00 80.12 93 LEU A CA 1
ATOM 694 C C . LEU A 1 93 ? -0.304 -0.286 8.340 1.00 80.12 93 LEU A C 1
ATOM 696 O O . LEU A 1 93 ? 0.465 -0.279 7.380 1.00 80.12 93 LEU A O 1
ATOM 700 N N . VAL A 1 94 ? -1.542 0.211 8.272 1.00 76.88 94 VAL A N 1
ATOM 701 C CA . VAL A 1 94 ? -2.103 0.845 7.068 1.00 76.88 94 VAL A CA 1
ATOM 702 C C . VAL A 1 94 ? -1.341 2.133 6.736 1.00 76.88 94 VAL A C 1
ATOM 704 O O . VAL A 1 94 ? -1.011 2.374 5.577 1.00 76.88 94 VAL A O 1
ATOM 707 N N . GLY A 1 95 ? -0.985 2.928 7.750 1.00 75.06 95 GLY A N 1
ATOM 708 C CA . GLY A 1 95 ? -0.217 4.160 7.580 1.00 75.06 95 GLY A CA 1
ATOM 709 C C . GLY A 1 95 ? 1.200 3.943 7.068 1.00 75.06 95 GLY A C 1
ATOM 710 O O . GLY A 1 95 ? 1.643 4.702 6.211 1.00 75.06 95 GLY A O 1
ATOM 711 N N . ILE A 1 96 ? 1.884 2.884 7.504 1.00 81.31 96 ILE A N 1
ATOM 712 C CA . ILE A 1 96 ? 3.177 2.488 6.931 1.00 81.31 96 ILE A CA 1
ATOM 713 C C . ILE A 1 96 ? 3.000 2.133 5.449 1.00 81.31 96 ILE A C 1
ATOM 715 O O . ILE A 1 96 ? 3.781 2.598 4.623 1.00 81.31 96 ILE A O 1
ATOM 719 N N . GLY A 1 97 ? 1.950 1.385 5.090 1.00 74.00 97 GLY A N 1
ATOM 720 C CA . GLY A 1 97 ? 1.630 1.088 3.689 1.00 74.00 97 GLY A CA 1
ATOM 721 C C . GLY A 1 97 ? 1.417 2.351 2.843 1.00 74.00 97 GLY A C 1
ATOM 722 O O . GLY A 1 97 ? 1.979 2.474 1.756 1.00 74.00 97 GLY A O 1
ATOM 723 N N . GLY A 1 98 ? 0.669 3.328 3.366 1.00 72.81 98 GLY A N 1
ATOM 724 C CA . GLY A 1 98 ? 0.472 4.626 2.713 1.00 72.81 98 GLY A CA 1
ATOM 725 C C . GLY A 1 98 ? 1.760 5.449 2.588 1.00 72.81 98 GLY A C 1
ATOM 726 O O . GLY A 1 98 ? 2.020 6.037 1.539 1.00 72.81 98 GLY A O 1
ATOM 727 N N . LEU A 1 99 ? 2.605 5.455 3.624 1.00 79.38 99 LEU A N 1
ATOM 728 C CA . LEU A 1 99 ? 3.895 6.147 3.605 1.00 79.38 99 LEU A CA 1
ATOM 729 C C . LEU A 1 99 ? 4.836 5.559 2.548 1.00 79.38 99 LEU A C 1
ATOM 731 O O . LEU A 1 99 ? 5.472 6.315 1.817 1.00 79.38 99 LEU A O 1
ATOM 735 N N . LEU A 1 100 ? 4.894 4.229 2.431 1.00 74.56 100 LEU A N 1
ATOM 736 C CA . LEU A 1 100 ? 5.688 3.555 1.403 1.00 74.56 100 LEU A CA 1
ATOM 737 C C . LEU A 1 100 ? 5.266 3.991 -0.008 1.00 74.56 100 LEU A C 1
ATOM 739 O O . LEU A 1 100 ? 6.126 4.256 -0.842 1.00 74.56 100 LEU A O 1
ATOM 743 N N . LEU A 1 101 ? 3.963 4.157 -0.258 1.00 68.38 101 LEU A N 1
ATOM 744 C CA . LEU A 1 101 ? 3.457 4.669 -1.536 1.00 68.38 101 LEU A CA 1
ATOM 745 C C . LEU A 1 101 ? 3.843 6.118 -1.819 1.00 68.38 101 LEU A C 1
ATOM 747 O O . LEU A 1 101 ? 4.175 6.462 -2.955 1.00 68.38 101 LEU A O 1
ATOM 751 N N . ILE A 1 102 ? 3.804 6.977 -0.802 1.00 72.06 102 ILE A N 1
ATOM 752 C CA . ILE A 1 102 ? 4.228 8.372 -0.952 1.00 72.06 102 ILE A CA 1
ATOM 753 C C . ILE A 1 102 ? 5.717 8.422 -1.288 1.00 72.06 102 ILE A C 1
ATOM 755 O O . ILE A 1 102 ? 6.103 9.074 -2.256 1.00 72.06 102 ILE A O 1
ATOM 759 N N . LEU A 1 103 ? 6.546 7.695 -0.536 1.00 76.38 103 LEU A N 1
ATOM 760 C CA . LEU A 1 103 ? 7.986 7.632 -0.779 1.00 76.38 103 LEU A CA 1
ATOM 761 C C . LEU A 1 103 ? 8.301 7.066 -2.167 1.00 76.38 103 LEU A C 1
ATOM 763 O O . LEU A 1 103 ? 9.157 7.610 -2.859 1.00 76.38 103 LEU A O 1
ATOM 767 N N . GLN A 1 104 ? 7.567 6.045 -2.615 1.00 71.19 104 GLN A N 1
ATOM 768 C CA . GLN A 1 104 ? 7.687 5.505 -3.969 1.00 71.19 104 GLN A CA 1
ATOM 769 C C . GLN A 1 104 ? 7.321 6.548 -5.033 1.00 71.19 104 GLN A C 1
ATOM 771 O O . GLN A 1 104 ? 8.037 6.692 -6.020 1.00 71.19 104 GLN A O 1
ATOM 776 N N . THR A 1 105 ? 6.237 7.304 -4.833 1.00 68.00 105 THR A N 1
ATOM 777 C CA . THR A 1 105 ? 5.829 8.379 -5.754 1.00 68.00 105 THR A CA 1
ATOM 778 C C . THR A 1 105 ? 6.924 9.433 -5.875 1.00 68.00 105 THR A C 1
ATOM 780 O O . THR A 1 105 ? 7.269 9.835 -6.983 1.00 68.00 105 THR A O 1
ATOM 783 N N . VAL A 1 106 ? 7.504 9.846 -4.743 1.00 72.69 106 VAL A N 1
ATOM 784 C CA . VAL A 1 106 ? 8.621 10.799 -4.707 1.00 72.69 106 VAL A CA 1
ATOM 785 C C . VAL A 1 106 ? 9.839 10.223 -5.423 1.00 72.69 106 VAL A C 1
ATOM 787 O O . VAL A 1 106 ? 10.413 10.897 -6.272 1.00 72.69 106 VAL A O 1
ATOM 790 N N . ALA A 1 107 ? 10.205 8.971 -5.146 1.00 68.94 107 ALA A N 1
ATOM 791 C CA . ALA A 1 107 ? 11.331 8.318 -5.802 1.00 68.94 107 ALA A CA 1
ATOM 792 C C . ALA A 1 107 ? 11.149 8.276 -7.329 1.00 68.94 107 ALA A C 1
ATOM 794 O O . ALA A 1 107 ? 12.079 8.612 -8.061 1.00 68.94 107 ALA A O 1
ATOM 795 N N . ILE A 1 108 ? 9.947 7.945 -7.815 1.00 66.12 108 ILE A N 1
ATOM 796 C CA . ILE A 1 108 ? 9.621 7.957 -9.249 1.00 66.12 108 ILE A CA 1
ATOM 797 C C . ILE A 1 108 ? 9.712 9.377 -9.818 1.00 66.12 108 ILE A C 1
ATOM 799 O O . ILE A 1 108 ? 10.338 9.575 -10.853 1.00 66.12 108 ILE A O 1
ATOM 803 N N . ALA A 1 109 ? 9.137 10.370 -9.133 1.00 71.38 109 ALA A N 1
ATOM 804 C CA . ALA A 1 109 ? 9.165 11.764 -9.571 1.00 71.38 109 ALA A CA 1
ATOM 805 C C . ALA A 1 109 ? 10.593 12.310 -9.737 1.00 71.38 109 ALA A C 1
ATOM 807 O O . ALA A 1 109 ? 10.839 13.099 -10.645 1.00 71.38 109 ALA A O 1
ATOM 808 N N . VAL A 1 110 ? 11.525 11.884 -8.875 1.00 74.88 110 VAL A N 1
ATOM 809 C CA . VAL A 1 110 ? 12.936 12.294 -8.938 1.00 74.88 110 VAL A CA 1
ATOM 810 C C . VAL A 1 110 ? 13.729 11.516 -9.992 1.00 74.88 110 VAL A C 1
ATOM 812 O O . VAL A 1 110 ? 14.581 12.100 -10.655 1.00 74.88 110 VAL A O 1
ATOM 815 N N . SER A 1 111 ? 13.488 10.211 -10.135 1.00 70.00 111 SER A N 1
ATOM 816 C CA . SER A 1 111 ? 14.316 9.327 -10.973 1.00 70.00 111 SER A CA 1
ATOM 817 C C . SER A 1 111 ? 13.883 9.265 -12.437 1.00 70.00 111 SER A C 1
ATOM 819 O O . SER A 1 111 ? 14.728 9.351 -13.324 1.00 70.00 111 SER A O 1
ATOM 821 N N . ASP A 1 112 ? 12.584 9.121 -12.697 1.00 70.50 112 ASP A N 1
ATOM 822 C CA . ASP A 1 112 ? 12.012 9.092 -14.043 1.00 70.50 112 ASP A CA 1
ATOM 823 C C . ASP A 1 112 ? 10.539 9.552 -13.996 1.00 70.50 112 ASP A C 1
ATOM 825 O O . ASP A 1 112 ? 9.611 8.737 -13.891 1.00 70.50 112 ASP A O 1
ATOM 829 N N . PRO A 1 113 ? 10.289 10.873 -14.067 1.00 75.75 113 PRO A N 1
ATOM 830 C CA . PRO A 1 113 ? 8.950 11.436 -13.917 1.00 75.75 113 PRO A CA 1
ATOM 831 C C . PRO A 1 113 ? 7.986 11.015 -15.033 1.00 75.75 113 PRO A C 1
ATOM 833 O O . PRO A 1 113 ? 6.771 11.078 -14.839 1.00 75.75 113 PRO A O 1
ATOM 836 N N . ALA A 1 114 ? 8.477 10.529 -16.180 1.00 74.12 114 ALA A N 1
ATOM 837 C CA . ALA A 1 114 ? 7.609 10.014 -17.237 1.00 74.12 114 ALA A CA 1
ATOM 838 C C . ALA A 1 114 ? 6.825 8.767 -16.781 1.00 74.12 114 ALA A C 1
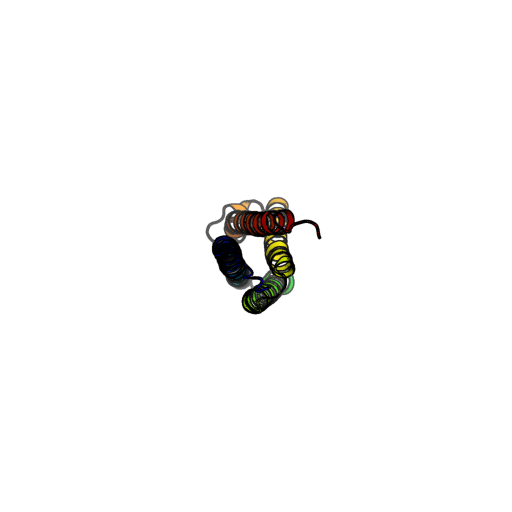ATOM 840 O O . ALA A 1 114 ? 5.722 8.508 -17.271 1.00 74.12 114 ALA A O 1
ATOM 841 N N . LEU A 1 115 ? 7.338 8.021 -15.794 1.00 66.50 115 LEU A N 1
ATOM 842 C CA . LEU A 1 115 ? 6.655 6.871 -15.195 1.00 66.50 115 LEU A CA 1
ATOM 843 C C . LEU A 1 115 ? 5.436 7.258 -14.337 1.00 66.50 115 LEU A C 1
ATOM 845 O O . LEU A 1 115 ? 4.630 6.380 -14.019 1.00 66.50 115 LEU A O 1
ATOM 849 N N . LEU A 1 116 ? 5.266 8.541 -13.983 1.00 68.19 116 LEU A N 1
ATOM 850 C CA . LEU A 1 116 ? 4.088 9.041 -13.256 1.00 68.19 116 LEU A CA 1
ATOM 851 C C . LEU A 1 116 ? 2.814 9.024 -14.100 1.00 68.19 116 LEU A C 1
ATOM 853 O O . LEU A 1 116 ? 1.727 8.819 -13.569 1.00 68.19 116 LEU A O 1
ATOM 857 N N . VAL A 1 117 ? 2.959 9.226 -15.407 1.00 74.06 117 VAL A N 1
ATOM 858 C CA . VAL A 1 117 ? 1.849 9.382 -16.358 1.00 74.06 117 VAL A CA 1
ATOM 859 C C . VAL A 1 117 ? 1.780 8.255 -17.386 1.00 74.06 117 VAL A C 1
ATOM 861 O O . VAL A 1 117 ? 0.807 8.172 -18.135 1.00 74.06 117 VAL A O 1
ATOM 864 N N . ARG A 1 118 ? 2.774 7.355 -17.422 1.00 68.81 118 ARG A N 1
ATOM 865 C CA . ARG A 1 118 ? 2.738 6.192 -18.313 1.00 68.81 118 ARG A CA 1
ATOM 866 C C . ARG A 1 118 ? 1.553 5.278 -17.975 1.00 68.81 118 ARG A C 1
ATOM 868 O O . ARG A 1 118 ? 1.442 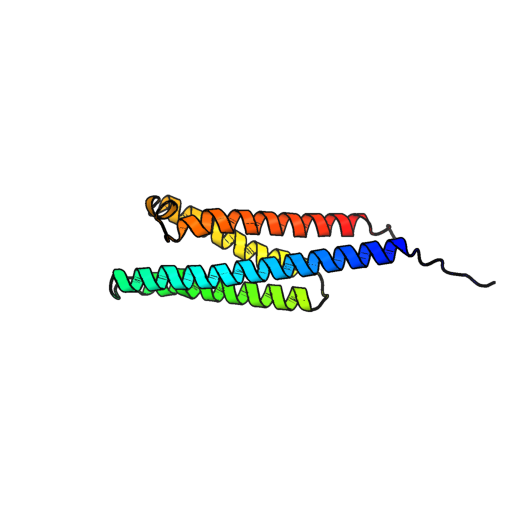4.844 -16.825 1.00 68.81 118 ARG A O 1
ATOM 875 N N . PRO A 1 119 ? 0.721 4.910 -18.969 1.00 59.06 119 PRO A N 1
ATOM 876 C CA . PRO A 1 119 ? -0.320 3.906 -18.788 1.00 59.06 119 PRO A CA 1
ATOM 877 C C . PRO A 1 119 ? 0.296 2.615 -18.246 1.00 59.06 119 PRO A C 1
ATOM 879 O O . PRO A 1 119 ? 1.297 2.145 -18.781 1.00 59.06 119 PRO A O 1
ATOM 882 N N . LEU A 1 120 ? -0.286 2.064 -17.175 1.00 59.19 120 LEU A N 1
ATOM 883 C CA . LEU A 1 120 ? 0.190 0.854 -16.480 1.00 59.19 120 LEU A 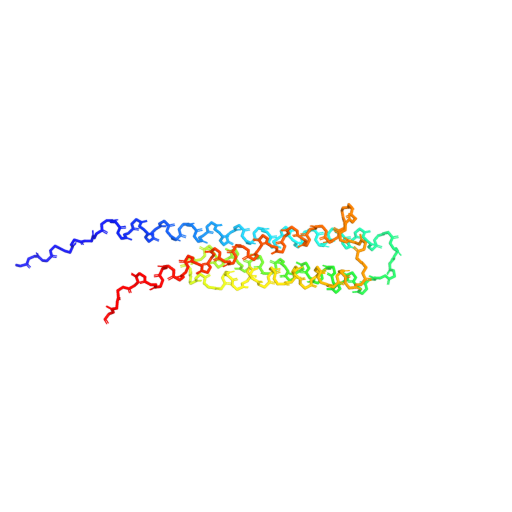CA 1
ATOM 884 C C . LEU A 1 120 ? 1.565 0.986 -15.788 1.00 59.19 120 LEU A C 1
ATOM 886 O O . LEU A 1 120 ? 2.090 -0.005 -15.282 1.00 59.19 120 LEU A O 1
ATOM 890 N N . GLY A 1 121 ? 2.134 2.193 -15.716 1.00 59.75 121 GLY A N 1
ATOM 891 C CA . GLY A 1 121 ? 3.343 2.474 -14.946 1.00 59.75 121 GLY A CA 1
ATOM 892 C C . GLY A 1 121 ? 3.086 2.506 -13.430 1.00 59.75 121 GLY A C 1
ATOM 893 O O . GLY A 1 121 ? 1.961 2.768 -12.994 1.00 59.75 121 GLY A O 1
ATOM 894 N N . PRO A 1 122 ? 4.120 2.289 -12.598 1.00 61.34 122 PRO A N 1
ATOM 895 C CA . PRO A 1 122 ? 3.981 2.255 -11.137 1.00 61.34 122 PRO A CA 1
ATOM 896 C C . PRO A 1 122 ? 3.544 3.607 -10.541 1.00 61.34 122 PRO A C 1
ATOM 898 O O . PRO A 1 122 ? 2.990 3.661 -9.440 1.00 61.34 122 PRO A O 1
ATOM 901 N N . GLY A 1 123 ? 3.757 4.708 -11.267 1.00 62.12 123 GLY A N 1
ATOM 902 C CA . GLY A 1 123 ? 3.449 6.051 -10.794 1.00 62.12 123 GLY A CA 1
ATOM 903 C C . GLY A 1 123 ? 1.953 6.375 -10.723 1.00 62.12 123 GLY A C 1
ATOM 904 O O . GLY A 1 123 ? 1.521 6.931 -9.717 1.00 62.12 123 GLY A O 1
ATOM 905 N N . LEU A 1 124 ? 1.136 5.947 -11.697 1.00 67.00 124 LEU A N 1
ATOM 906 C CA . LEU A 1 124 ? -0.322 6.171 -11.665 1.00 67.00 124 LEU A CA 1
ATOM 907 C C . LEU A 1 124 ? -0.976 5.520 -10.437 1.00 67.00 124 LEU A C 1
ATOM 909 O O . LEU A 1 124 ? -1.813 6.125 -9.767 1.00 67.00 124 LEU A O 1
ATOM 913 N N . TRP A 1 125 ? -0.553 4.302 -10.102 1.00 65.69 125 TRP A N 1
ATOM 914 C CA . TRP A 1 125 ? -1.050 3.576 -8.933 1.00 65.69 125 TRP A CA 1
ATOM 915 C C . TRP A 1 125 ? -0.631 4.228 -7.620 1.00 65.69 125 TRP A C 1
ATOM 917 O O . TRP A 1 125 ? -1.409 4.245 -6.668 1.00 65.69 125 TRP A O 1
ATOM 927 N N . SER A 1 126 ? 0.568 4.808 -7.579 1.00 65.56 126 SER A N 1
ATOM 928 C CA . SER A 1 126 ? 1.078 5.480 -6.386 1.00 65.56 126 SER A CA 1
ATOM 929 C C . SER A 1 126 ? 0.374 6.825 -6.139 1.00 65.56 126 SER A C 1
ATOM 931 O O . SER A 1 126 ? 0.040 7.138 -4.996 1.00 65.56 126 SER A O 1
ATOM 933 N N . ILE A 1 127 ? 0.032 7.555 -7.211 1.00 65.44 127 ILE A N 1
ATOM 934 C CA . ILE A 1 127 ? -0.740 8.812 -7.162 1.00 65.44 127 ILE A CA 1
ATOM 935 C C . ILE A 1 127 ? -2.173 8.591 -6.660 1.00 65.44 127 ILE A C 1
ATOM 937 O O . ILE A 1 127 ? -2.702 9.442 -5.952 1.00 65.44 127 ILE A O 1
ATOM 941 N N . VAL A 1 128 ? -2.811 7.466 -6.997 1.00 67.06 128 VAL A N 1
ATOM 942 C CA . VAL A 1 128 ? -4.180 7.163 -6.539 1.00 67.06 128 VAL A CA 1
ATOM 943 C C . VAL A 1 128 ? -4.173 6.471 -5.171 1.00 67.06 128 VAL A C 1
ATOM 945 O O . VAL A 1 128 ? -4.927 6.848 -4.274 1.00 67.06 128 VAL A O 1
ATOM 948 N N . GLY A 1 129 ? -3.311 5.468 -4.988 1.00 62.28 129 GLY A N 1
ATOM 949 C CA . GLY A 1 129 ? -3.271 4.641 -3.782 1.00 62.28 129 GLY A CA 1
ATOM 950 C C . GLY A 1 129 ? -2.710 5.359 -2.553 1.00 62.28 129 GLY A C 1
ATOM 951 O O . GLY A 1 129 ? -3.222 5.162 -1.451 1.00 62.28 129 GLY A O 1
ATOM 952 N N . GLY A 1 130 ? -1.697 6.217 -2.725 1.00 63.69 130 GLY A N 1
ATOM 953 C CA . GLY A 1 130 ? -1.063 6.949 -1.623 1.00 63.69 130 GLY A CA 1
ATOM 954 C C . GLY A 1 130 ? -2.048 7.863 -0.881 1.00 63.69 130 GLY A C 1
ATOM 955 O O . GLY A 1 130 ? -2.252 7.684 0.322 1.00 63.69 130 GLY A O 1
ATOM 956 N N . PRO A 1 131 ? -2.731 8.792 -1.575 1.00 66.38 131 PRO A N 1
ATOM 957 C CA . PRO A 1 131 ? -3.750 9.649 -0.971 1.00 66.38 131 PRO A CA 1
ATOM 958 C C . PRO A 1 131 ? -4.936 8.878 -0.379 1.00 66.38 131 PRO A C 1
ATOM 960 O O . PRO A 1 131 ? -5.437 9.265 0.677 1.00 66.38 131 PRO A O 1
ATOM 963 N N . ALA A 1 132 ? -5.364 7.776 -1.008 1.00 66.88 132 ALA A N 1
ATOM 964 C CA . ALA A 1 132 ? -6.457 6.945 -0.499 1.00 66.88 132 ALA A CA 1
ATOM 965 C C . ALA A 1 132 ? -6.122 6.327 0.872 1.00 66.88 132 ALA A C 1
ATOM 967 O O . ALA A 1 132 ? -6.934 6.394 1.795 1.00 66.88 132 ALA A O 1
ATOM 968 N N . LEU A 1 133 ? -4.901 5.807 1.039 1.00 65.44 133 LEU A N 1
ATOM 969 C CA . LEU A 1 133 ? -4.438 5.240 2.309 1.00 65.44 133 LEU A CA 1
ATOM 970 C C . LEU A 1 133 ? -4.221 6.313 3.386 1.00 65.44 133 LEU A C 1
ATOM 972 O O . LEU A 1 133 ? -4.554 6.089 4.549 1.00 65.44 133 LEU A O 1
ATOM 976 N N . VAL A 1 134 ? -3.736 7.505 3.020 1.00 70.69 134 VAL A N 1
ATOM 977 C CA . VAL A 1 134 ? -3.627 8.641 3.958 1.00 70.69 134 VAL A CA 1
ATOM 978 C C . VAL A 1 134 ? -5.001 9.078 4.461 1.00 70.69 134 VAL A C 1
ATOM 980 O O . VAL A 1 134 ? -5.181 9.291 5.663 1.00 70.69 134 VAL A O 1
ATOM 983 N N . LEU A 1 135 ? -5.981 9.183 3.562 1.00 73.19 135 LEU A N 1
ATOM 984 C CA . LEU A 1 135 ? -7.352 9.528 3.925 1.00 73.19 135 LEU A CA 1
ATOM 985 C C . LEU A 1 135 ? -7.941 8.485 4.881 1.00 73.19 135 LEU A C 1
ATOM 987 O O . LEU A 1 135 ? -8.591 8.833 5.865 1.00 73.19 135 LEU A O 1
ATOM 991 N N . GLU A 1 136 ? -7.665 7.206 4.641 1.00 69.00 136 GLU A N 1
ATOM 992 C CA . GLU A 1 136 ? -8.123 6.125 5.504 1.00 69.00 136 GLU A CA 1
ATOM 993 C C . GLU A 1 136 ? -7.512 6.190 6.912 1.00 69.00 136 GLU A C 1
ATOM 995 O O . GLU A 1 136 ? -8.225 6.064 7.912 1.00 69.00 136 GLU A O 1
ATOM 1000 N N . VAL A 1 137 ? -6.210 6.467 7.012 1.00 73.38 137 VAL A N 1
ATOM 1001 C CA . VAL A 1 137 ? -5.527 6.688 8.295 1.00 73.38 137 VAL A CA 1
ATOM 1002 C C . VAL A 1 137 ? -6.119 7.892 9.024 1.00 73.38 137 VAL A C 1
ATOM 1004 O O . VAL A 1 137 ? -6.341 7.822 10.235 1.00 73.38 137 VAL A O 1
ATOM 1007 N N . ALA A 1 138 ? -6.440 8.973 8.309 1.00 73.69 138 ALA A N 1
ATOM 1008 C CA . ALA A 1 138 ? -7.092 10.145 8.888 1.00 73.69 138 ALA A CA 1
ATOM 1009 C C . ALA A 1 138 ? -8.492 9.810 9.433 1.00 73.69 138 ALA A C 1
ATOM 1011 O O . ALA A 1 138 ? -8.834 10.218 10.545 1.00 73.69 138 ALA A O 1
ATOM 1012 N N . VAL A 1 139 ? -9.281 9.007 8.709 1.00 71.50 139 VAL A N 1
ATOM 1013 C CA . VAL A 1 139 ? -10.601 8.526 9.159 1.00 71.50 139 VAL A CA 1
ATOM 1014 C C . VAL A 1 139 ? -10.471 7.626 10.393 1.00 71.50 139 VAL A C 1
ATOM 1016 O O . VAL A 1 139 ? -11.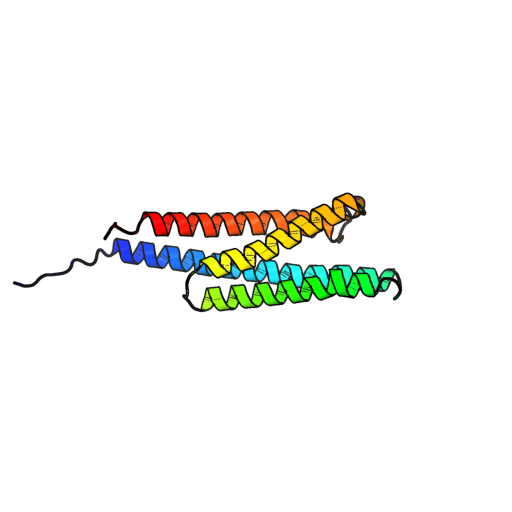200 7.809 11.375 1.00 71.50 139 VAL A O 1
ATOM 1019 N N . LEU A 1 140 ? -9.512 6.694 10.394 1.00 67.69 140 LEU A N 1
ATOM 1020 C CA . LEU A 1 140 ? -9.214 5.843 11.549 1.00 67.69 140 LEU A CA 1
ATOM 1021 C C . LEU A 1 140 ? -8.792 6.682 12.764 1.00 67.69 140 LEU A C 1
ATOM 1023 O O . LEU A 1 140 ? -9.334 6.486 13.857 1.00 67.69 140 LEU A O 1
ATOM 1027 N N . GLY A 1 141 ? -7.905 7.661 12.576 1.00 67.75 141 GLY A N 1
ATOM 1028 C CA . GLY A 1 141 ? -7.446 8.583 13.616 1.00 67.75 141 GLY A CA 1
ATOM 1029 C C . GLY A 1 141 ? -8.571 9.446 14.192 1.00 67.75 141 GLY A C 1
ATOM 1030 O O . GLY A 1 141 ? -8.747 9.503 15.412 1.00 67.75 141 GLY A O 1
ATOM 1031 N N . ALA A 1 142 ? -9.403 10.046 13.338 1.00 67.94 142 ALA A N 1
ATOM 1032 C CA . ALA A 1 142 ? -10.553 10.847 13.757 1.00 67.94 142 ALA A CA 1
ATOM 1033 C C . ALA A 1 142 ? -11.572 10.016 14.558 1.00 67.94 142 ALA A C 1
ATOM 1035 O O . ALA A 1 142 ? -12.070 10.462 15.598 1.00 67.94 142 ALA A O 1
ATOM 1036 N N . SER A 1 143 ? -11.831 8.774 14.129 1.00 66.25 143 SER A N 1
ATOM 1037 C CA . SER A 1 143 ? -12.718 7.850 14.847 1.00 66.25 143 SER A CA 1
ATOM 1038 C C . SER A 1 143 ? -12.188 7.494 16.243 1.00 66.25 143 SER A C 1
ATOM 1040 O O . SER A 1 143 ? -12.963 7.336 17.191 1.00 66.25 143 SER A O 1
ATOM 1042 N N . TRP A 1 144 ? -10.863 7.419 16.392 1.00 63.31 144 TRP A N 1
ATOM 1043 C CA . TRP A 1 144 ? -10.201 7.133 17.658 1.00 63.31 144 TRP A CA 1
ATOM 1044 C C . TRP A 1 144 ? -10.241 8.332 18.610 1.00 63.31 144 TRP A C 1
ATOM 1046 O O . TRP A 1 144 ? -10.677 8.178 19.751 1.00 63.31 144 TRP A O 1
ATOM 1056 N N . ILE A 1 145 ? -9.895 9.536 18.140 1.00 64.88 145 ILE A N 1
ATOM 1057 C CA . ILE A 1 145 ? -9.960 10.773 18.941 1.00 64.88 145 ILE A CA 1
ATOM 1058 C C . ILE A 1 145 ? -11.392 11.011 19.439 1.00 64.88 145 ILE A C 1
ATOM 1060 O O . ILE A 1 145 ? -11.606 11.312 20.617 1.00 64.88 145 ILE A O 1
ATOM 1064 N N . GLY A 1 146 ? -12.386 10.808 18.569 1.00 61.47 146 GLY A N 1
ATOM 1065 C CA . GLY A 1 146 ? -13.798 10.906 18.934 1.00 61.47 146 GLY A CA 1
ATOM 1066 C C . GLY A 1 146 ? -14.225 9.894 20.004 1.00 61.47 146 GLY A C 1
ATOM 1067 O O . GLY A 1 146 ? -15.068 10.212 20.841 1.00 61.47 146 GLY A O 1
ATOM 1068 N N . ALA A 1 147 ? -13.633 8.697 20.021 1.00 59.62 147 ALA A N 1
ATOM 1069 C CA . ALA A 1 147 ? -13.896 7.679 21.037 1.00 59.62 147 ALA A CA 1
ATOM 1070 C C . ALA A 1 147 ? -13.179 7.961 22.371 1.00 59.62 147 ALA A C 1
ATOM 1072 O O . ALA A 1 147 ? -13.729 7.657 23.430 1.00 59.62 147 ALA A O 1
ATOM 1073 N N . VAL A 1 148 ? -11.978 8.548 22.336 1.00 61.78 148 VAL A N 1
ATOM 1074 C CA . VAL A 1 148 ? -11.209 8.930 23.534 1.00 61.78 148 VAL A CA 1
ATOM 1075 C C . VAL A 1 148 ? -11.870 10.106 24.255 1.00 61.78 148 VAL A C 1
ATOM 1077 O O . VAL A 1 148 ? -12.084 10.021 25.461 1.00 61.78 148 VAL A O 1
ATOM 1080 N N . ARG A 1 149 ? -12.292 11.150 23.525 1.00 64.31 149 ARG A N 1
ATOM 1081 C CA . ARG A 1 149 ? -12.971 12.330 24.102 1.00 64.31 149 ARG A CA 1
ATOM 1082 C C . ARG A 1 149 ? -14.315 12.020 24.770 1.00 64.31 149 ARG A C 1
ATOM 1084 O O . ARG A 1 149 ? -14.764 12.788 25.608 1.00 64.31 149 ARG A O 1
ATOM 1091 N N . ARG A 1 150 ? -14.970 10.914 24.401 1.00 62.78 150 ARG A N 1
ATOM 1092 C CA . ARG A 1 150 ? -16.262 10.489 24.972 1.00 62.78 150 ARG A CA 1
ATOM 1093 C C . ARG A 1 150 ? -16.126 9.591 26.203 1.00 62.78 150 ARG A C 1
ATOM 1095 O O . ARG A 1 150 ? -17.145 9.133 26.716 1.00 62.78 150 ARG A O 1
ATOM 1102 N N . ARG A 1 151 ? -14.908 9.292 26.672 1.00 52.44 151 ARG A N 1
ATOM 1103 C CA . ARG A 1 151 ? -14.739 8.603 27.956 1.00 52.44 151 ARG A CA 1
ATOM 1104 C C . ARG A 1 151 ? -14.992 9.617 29.077 1.00 52.44 151 ARG A C 1
ATOM 1106 O O . ARG A 1 151 ? -14.239 10.584 29.150 1.00 52.44 151 ARG A O 1
ATOM 1113 N N . PRO A 1 152 ? -16.021 9.431 29.926 1.00 49.75 152 PRO A N 1
ATOM 1114 C CA . PRO A 1 152 ? -16.184 10.280 31.097 1.00 49.75 152 PRO A CA 1
ATOM 1115 C C . PRO A 1 152 ? -14.927 10.164 31.964 1.00 49.75 152 PRO A C 1
ATOM 1117 O O . PRO A 1 152 ? -14.409 9.056 32.151 1.00 49.75 152 PRO A O 1
ATOM 1120 N N . ALA A 1 153 ? -14.423 11.312 32.424 1.00 57.62 153 ALA A N 1
ATOM 1121 C CA . ALA A 1 153 ? -13.370 11.361 33.428 1.00 57.62 153 ALA A CA 1
ATOM 1122 C C . ALA A 1 153 ? -13.839 10.533 34.632 1.00 57.62 153 ALA A C 1
ATOM 1124 O O . ALA A 1 153 ? -14.976 10.689 35.080 1.00 57.62 153 ALA A O 1
ATOM 1125 N N . ARG A 1 154 ? -13.009 9.572 35.039 1.00 48.94 154 ARG A N 1
ATOM 1126 C CA . ARG A 1 154 ? -13.250 8.780 36.244 1.00 48.94 154 ARG A CA 1
ATOM 1127 C C . ARG A 1 154 ? -12.917 9.601 37.472 1.00 48.94 154 ARG A C 1
ATOM 1129 O O . ARG A 1 154 ? -11.930 10.362 37.378 1.00 48.94 154 ARG A O 1
#

Sequence (154 aa):
MTTSSLRSPGLDHVRTRAGRVALITGRIGAIFVAVLGIVHTGVNTYGLALAGWRPWVEYLTFGLGLSVIAFALAFGAWSVATASRPRWPVAVLVGIGGLLLILQTVAIAVSDPALLVRPLGPGLWSIVGGPALVLEVAVLGASWIGAVRRRPAR